Protein AF-A0A1Z8S1L3-F1 (afdb_monomer_lite)

Sequence (109 aa):
MMKITIDEITEEKFTALVELSIYNIEVEGDVWTDEIENLWGDQVESISTMAYFDGITSMRVFSKTGREAQVITLDLADFVKKELDKFIYEEVDVQDCPVDRSLQYHDLV

pLDDT: mean 89.8, std 10.27, range [48.72, 97.12]

Secondary structure (DSSP, 8-state):
--EEEEEEE-SSEEEEEEE-SSEEEEEEEEEEEEEEEEEETTEEEEEEEEEEEEEEEEEEEEETTS-B-----HHHHHHHHHHHTTT-EEEEEEEE-------------

Structure (mmCIF, N/CA/C/O backbone):
data_AF-A0A1Z8S1L3-F1
#
_entry.id   AF-A0A1Z8S1L3-F1
#
loop_
_atom_site.group_PDB
_atom_site.id
_atom_site.type_symbol
_atom_site.label_atom_id
_atom_site.label_alt_id
_atom_site.label_comp_id
_atom_site.label_asym_id
_atom_site.label_entity_id
_atom_site.label_seq_id
_atom_site.pdbx_PDB_ins_code
_atom_site.Cartn_x
_atom_site.Cartn_y
_atom_site.Cartn_z
_atom_site.occupancy
_atom_site.B_iso_or_equiv
_atom_site.auth_seq_id
_atom_site.auth_comp_id
_atom_site.auth_asym_id
_atom_site.auth_atom_id
_atom_site.pdbx_PDB_model_num
ATOM 1 N N . MET A 1 1 ? -17.149 12.119 5.115 1.00 75.94 1 MET A N 1
ATOM 2 C CA . MET A 1 1 ? -16.334 12.143 3.883 1.00 75.94 1 MET A CA 1
ATOM 3 C C . MET A 1 1 ? -15.122 11.284 4.158 1.00 75.94 1 MET A C 1
ATOM 5 O O . MET A 1 1 ? -14.602 11.380 5.263 1.00 75.94 1 MET A O 1
ATOM 9 N N . MET A 1 2 ? -14.765 10.403 3.230 1.00 90.00 2 MET A N 1
ATOM 10 C CA . MET A 1 2 ? -13.576 9.566 3.353 1.00 90.00 2 MET A CA 1
ATOM 11 C C . MET A 1 2 ? -12.397 10.266 2.685 1.00 90.00 2 MET A C 1
ATOM 13 O O . MET A 1 2 ? -12.587 10.912 1.653 1.00 90.00 2 MET A O 1
ATOM 17 N N . LYS A 1 3 ? -11.209 10.135 3.271 1.00 94.25 3 LYS A N 1
ATOM 18 C CA . LYS A 1 3 ? -9.949 10.601 2.693 1.00 94.25 3 LYS A CA 1
ATOM 19 C C . LYS A 1 3 ? -8.891 9.516 2.865 1.00 94.25 3 LYS A C 1
ATOM 21 O O . LYS A 1 3 ? -8.823 8.905 3.924 1.00 94.25 3 LYS A O 1
ATOM 26 N N . ILE A 1 4 ? -8.104 9.285 1.822 1.00 94.56 4 ILE A N 1
ATOM 27 C CA . ILE A 1 4 ? -6.979 8.350 1.825 1.00 94.56 4 ILE A CA 1
ATOM 28 C C . ILE A 1 4 ? -5.716 9.169 1.603 1.00 94.56 4 ILE A C 1
ATOM 30 O O . ILE A 1 4 ? -5.701 10.062 0.755 1.00 94.56 4 ILE A O 1
ATOM 34 N N . THR A 1 5 ? -4.698 8.901 2.410 1.00 94.75 5 THR A N 1
ATOM 35 C CA . THR A 1 5 ? -3.351 9.453 2.258 1.00 94.75 5 THR A CA 1
ATOM 36 C C . THR A 1 5 ? -2.405 8.263 2.193 1.00 94.75 5 THR A C 1
ATOM 38 O O . THR A 1 5 ? -2.412 7.459 3.118 1.00 94.75 5 THR A O 1
ATOM 41 N N . ILE A 1 6 ? -1.667 8.113 1.095 1.00 94.38 6 ILE A N 1
ATOM 42 C CA . ILE A 1 6 ? -0.561 7.154 1.020 1.00 94.38 6 ILE A CA 1
ATOM 43 C C . ILE A 1 6 ? 0.641 7.847 1.657 1.00 94.38 6 ILE A C 1
ATOM 45 O O . ILE A 1 6 ? 0.983 8.958 1.251 1.00 94.38 6 ILE A O 1
ATOM 49 N N . ASP A 1 7 ? 1.200 7.244 2.700 1.00 93.62 7 ASP A N 1
ATOM 50 C CA . ASP A 1 7 ? 2.316 7.820 3.452 1.00 93.62 7 ASP A CA 1
ATOM 51 C C . ASP A 1 7 ? 3.655 7.420 2.819 1.00 93.62 7 ASP A C 1
ATOM 53 O O . ASP A 1 7 ? 4.547 8.254 2.671 1.00 93.62 7 ASP A O 1
ATOM 57 N N . GLU A 1 8 ? 3.772 6.159 2.398 1.00 93.81 8 GLU A N 1
ATOM 58 C CA . GLU A 1 8 ? 4.946 5.615 1.718 1.00 93.81 8 GLU A CA 1
ATOM 59 C C . GLU A 1 8 ? 4.533 4.461 0.799 1.00 93.81 8 GLU A C 1
ATOM 61 O O . GLU A 1 8 ? 3.665 3.659 1.153 1.00 93.81 8 GLU A O 1
ATOM 66 N N . ILE A 1 9 ? 5.186 4.359 -0.357 1.00 94.56 9 ILE A N 1
ATOM 67 C CA . ILE A 1 9 ? 5.118 3.203 -1.247 1.00 94.56 9 ILE A CA 1
ATOM 68 C C . ILE A 1 9 ? 6.534 2.857 -1.719 1.00 94.56 9 ILE A C 1
ATOM 70 O O . ILE A 1 9 ? 7.343 3.735 -2.009 1.00 94.56 9 ILE A O 1
ATOM 74 N N . THR A 1 10 ? 6.838 1.566 -1.736 1.00 93.81 10 THR A N 1
ATOM 75 C CA . THR A 1 10 ? 8.128 0.984 -2.134 1.00 93.81 10 THR A CA 1
ATOM 76 C C . THR A 1 10 ? 7.868 -0.188 -3.076 1.00 93.81 10 THR A C 1
ATOM 78 O O . THR A 1 10 ? 6.716 -0.518 -3.336 1.00 93.81 10 THR A O 1
ATOM 81 N N . GLU A 1 11 ? 8.914 -0.869 -3.536 1.00 93.06 11 GLU A N 1
ATOM 82 C CA . GLU A 1 11 ? 8.783 -2.079 -4.363 1.00 93.06 11 GLU A CA 1
ATOM 83 C C . GLU A 1 11 ? 8.149 -3.279 -3.641 1.00 93.06 11 GLU A C 1
ATOM 85 O O . GLU A 1 11 ? 7.717 -4.226 -4.288 1.00 93.06 11 GLU A O 1
ATOM 90 N N . GLU A 1 12 ? 8.090 -3.264 -2.307 1.00 94.06 12 GLU A N 1
ATOM 91 C CA . GLU A 1 12 ? 7.565 -4.392 -1.526 1.00 94.06 12 GLU A CA 1
ATOM 92 C C . GLU A 1 12 ? 6.297 -4.035 -0.754 1.00 94.06 12 GLU A C 1
ATOM 94 O O . GLU A 1 12 ? 5.414 -4.873 -0.575 1.00 94.06 12 GLU A O 1
ATOM 99 N N . LYS A 1 13 ? 6.212 -2.802 -0.244 1.00 96.62 13 LYS A N 1
ATOM 100 C CA . LYS A 1 13 ? 5.199 -2.411 0.740 1.00 96.62 13 LYS A CA 1
ATOM 101 C C . LYS A 1 13 ? 4.653 -1.019 0.518 1.00 96.62 13 LYS A C 1
ATOM 103 O O . LYS A 1 13 ? 5.330 -0.149 -0.028 1.00 96.62 13 LYS A O 1
ATOM 108 N N . PHE A 1 14 ? 3.467 -0.799 1.071 1.00 96.19 14 PHE A N 1
ATOM 109 C CA . PHE A 1 14 ? 2.885 0.522 1.236 1.00 96.19 14 PHE A CA 1
ATOM 110 C C . PHE A 1 14 ? 2.408 0.747 2.673 1.00 96.19 14 PHE A C 1
ATOM 112 O O . PHE A 1 14 ? 2.063 -0.191 3.401 1.00 96.19 14 PHE A O 1
ATOM 119 N N . THR A 1 15 ? 2.328 2.019 3.051 1.00 97.06 15 THR A N 1
ATOM 120 C CA . THR A 1 15 ? 1.640 2.478 4.258 1.00 97.06 15 THR A CA 1
ATOM 121 C C . THR A 1 15 ? 0.651 3.581 3.902 1.00 97.06 15 THR A C 1
ATOM 123 O O . THR A 1 15 ? 0.894 4.401 3.013 1.00 97.06 15 THR A O 1
ATOM 126 N N . ALA A 1 16 ? -0.514 3.566 4.544 1.00 96.75 16 ALA A N 1
ATOM 127 C CA . ALA A 1 16 ? -1.570 4.523 4.257 1.00 96.75 16 ALA A CA 1
ATOM 128 C C . ALA A 1 16 ? -2.432 4.838 5.479 1.00 96.75 16 ALA A C 1
ATOM 130 O O . ALA A 1 16 ? -2.733 3.976 6.310 1.00 96.75 16 ALA A O 1
ATOM 131 N N . LEU A 1 17 ? -2.946 6.065 5.503 1.00 96.25 17 LEU A N 1
ATOM 132 C CA . LEU A 1 17 ? -3.955 6.532 6.437 1.00 96.25 17 LEU A CA 1
ATOM 133 C C . LEU A 1 17 ? -5.308 6.701 5.736 1.00 96.25 17 LEU A C 1
ATOM 135 O O . LEU A 1 17 ? -5.487 7.558 4.865 1.00 96.25 17 LEU A O 1
ATOM 139 N N . VAL A 1 18 ? -6.303 5.933 6.181 1.00 95.12 18 VAL A N 1
ATOM 140 C CA . VAL A 1 18 ? -7.701 6.050 5.748 1.00 95.12 18 VAL A CA 1
ATOM 141 C C . VAL A 1 18 ? -8.518 6.756 6.827 1.00 95.12 18 VAL A C 1
ATOM 143 O O . VAL A 1 18 ? -8.803 6.230 7.904 1.00 95.12 18 VAL A O 1
ATOM 146 N N . GLU A 1 19 ? -8.938 7.978 6.532 1.00 94.88 19 GLU A N 1
ATOM 147 C CA . GLU A 1 19 ? -9.744 8.810 7.414 1.00 94.88 19 GLU A CA 1
ATOM 148 C C . GLU A 1 19 ? -11.232 8.635 7.089 1.00 94.88 19 GLU A C 1
ATOM 150 O O . GLU A 1 19 ? -11.725 9.066 6.044 1.00 94.88 19 GLU A O 1
ATOM 155 N N . LEU A 1 20 ? -11.980 8.047 8.020 1.00 92.00 20 LEU A N 1
ATOM 156 C CA . LEU A 1 20 ? -13.440 7.963 7.984 1.00 92.00 20 LEU A CA 1
ATOM 157 C C . LEU A 1 20 ? -14.066 9.027 8.891 1.00 92.00 20 LEU A C 1
ATOM 159 O O . LEU A 1 20 ? -13.386 9.705 9.661 1.00 92.00 20 LEU A O 1
ATOM 163 N N . SER A 1 21 ? -15.393 9.169 8.854 1.00 89.69 21 SER A N 1
ATOM 164 C CA . SER A 1 21 ? -16.102 10.157 9.685 1.00 89.69 21 SER A CA 1
ATOM 165 C C . SER A 1 21 ? -15.880 9.950 11.193 1.00 89.69 21 SER A C 1
ATOM 167 O O . SER A 1 21 ? -15.852 10.917 11.947 1.00 89.69 21 SER A O 1
ATOM 169 N N . ILE A 1 22 ? -15.717 8.698 11.632 1.00 88.62 22 ILE A N 1
ATOM 170 C CA . ILE A 1 22 ? -15.654 8.315 13.055 1.00 88.62 22 ILE A CA 1
ATOM 171 C C . ILE A 1 22 ? -14.328 7.663 13.468 1.00 88.62 22 ILE A C 1
ATOM 173 O O . ILE A 1 22 ? -14.001 7.649 14.656 1.00 88.62 22 ILE A O 1
ATOM 177 N N . TYR A 1 23 ? -13.545 7.183 12.501 1.00 92.44 23 TYR A N 1
ATOM 178 C CA . TYR A 1 23 ? -12.285 6.482 12.730 1.00 92.44 23 TYR A CA 1
ATOM 179 C C . TYR A 1 23 ? -11.183 7.001 11.810 1.00 92.44 23 TYR A C 1
ATOM 181 O O . TYR A 1 23 ? -11.461 7.566 10.753 1.00 92.44 23 TYR A O 1
ATOM 189 N N . ASN A 1 24 ? -9.945 6.792 12.232 1.00 94.69 24 ASN A N 1
ATOM 190 C CA . ASN A 1 24 ? -8.755 6.792 11.395 1.00 94.69 24 ASN A CA 1
ATOM 191 C C . ASN A 1 24 ? -8.259 5.353 11.325 1.00 94.69 24 ASN A C 1
ATOM 193 O O . ASN A 1 24 ? -8.340 4.639 12.324 1.00 94.69 24 ASN A O 1
ATOM 197 N N . ILE A 1 25 ? -7.787 4.921 10.170 1.00 95.19 25 ILE A N 1
ATOM 198 C CA . ILE A 1 25 ? -7.315 3.559 9.967 1.00 95.19 25 ILE A CA 1
ATOM 199 C C . ILE A 1 25 ? -5.914 3.652 9.390 1.00 95.19 25 ILE A C 1
ATOM 201 O O . ILE A 1 25 ? -5.744 4.177 8.295 1.00 95.19 25 ILE A O 1
ATOM 205 N N . GLU A 1 26 ? -4.937 3.169 10.142 1.00 96.06 26 GLU A N 1
ATOM 206 C CA . GLU A 1 26 ? -3.577 2.965 9.654 1.00 96.06 26 GLU A CA 1
ATOM 207 C C . GLU A 1 26 ? -3.526 1.592 8.993 1.00 96.06 26 GLU A C 1
ATOM 209 O O . GLU A 1 26 ? -3.996 0.599 9.566 1.00 96.06 26 GLU A O 1
ATOM 214 N N . VAL A 1 27 ? -3.008 1.548 7.773 1.00 96.50 27 VAL A N 1
ATOM 215 C CA . VAL A 1 27 ? -2.930 0.342 6.957 1.00 96.50 27 VAL A CA 1
ATOM 216 C C . VAL A 1 27 ? -1.495 0.154 6.506 1.00 96.50 27 VAL A C 1
ATOM 218 O O . VAL A 1 27 ? -0.877 1.087 6.002 1.00 96.50 27 VAL A O 1
ATOM 221 N N . GLU A 1 28 ? -0.999 -1.067 6.658 1.00 97.12 28 GLU A N 1
ATOM 222 C CA . GLU A 1 28 ? 0.227 -1.529 6.016 1.00 97.12 28 GLU A CA 1
ATOM 223 C C . GLU A 1 28 ? -0.133 -2.707 5.118 1.00 97.12 28 GLU A C 1
ATOM 225 O O . GLU A 1 28 ? -1.001 -3.532 5.446 1.00 97.12 28 GLU A O 1
ATOM 230 N N . GLY A 1 29 ? 0.527 -2.793 3.977 1.00 96.44 29 GLY A N 1
ATOM 231 C CA . GLY A 1 29 ? 0.278 -3.861 3.034 1.00 96.44 29 GLY A CA 1
ATOM 232 C C . GLY A 1 29 ? 1.425 -4.066 2.073 1.00 96.44 29 GLY A C 1
ATOM 233 O O . GLY A 1 29 ? 2.414 -3.334 2.095 1.00 96.44 29 GLY A O 1
ATOM 234 N N . ASP A 1 30 ? 1.260 -5.092 1.258 1.00 96.88 30 ASP A N 1
ATOM 235 C CA . ASP A 1 30 ? 2.222 -5.486 0.247 1.00 96.88 30 ASP A CA 1
ATOM 236 C C . ASP A 1 30 ? 1.779 -4.939 -1.113 1.00 96.88 30 ASP A C 1
ATOM 238 O O . ASP A 1 30 ? 0.579 -4.759 -1.384 1.00 96.88 30 ASP A O 1
ATOM 242 N N . VAL A 1 31 ? 2.765 -4.676 -1.960 1.00 96.50 31 VAL A N 1
ATOM 243 C CA . VAL A 1 31 ? 2.562 -4.384 -3.377 1.00 96.50 31 VAL A CA 1
ATOM 244 C C . VAL A 1 31 ? 3.173 -5.494 -4.220 1.00 96.50 31 VAL A C 1
ATOM 246 O O . VAL A 1 31 ? 4.071 -6.209 -3.777 1.00 96.50 31 VAL A O 1
ATOM 249 N N . TRP A 1 32 ? 2.700 -5.621 -5.451 1.00 95.44 32 TRP A N 1
ATOM 250 C CA . TRP A 1 32 ? 3.437 -6.320 -6.495 1.00 95.44 32 TRP A CA 1
ATOM 251 C C . TRP A 1 32 ? 3.943 -5.293 -7.503 1.00 95.44 32 TRP A C 1
ATOM 253 O O . TRP A 1 32 ? 3.320 -4.246 -7.695 1.00 95.44 32 TRP A O 1
ATOM 263 N N . THR A 1 33 ? 5.081 -5.576 -8.125 1.00 96.00 33 THR A N 1
ATOM 264 C CA . THR A 1 33 ? 5.721 -4.666 -9.072 1.00 96.00 33 THR A CA 1
ATOM 265 C C . THR A 1 33 ? 5.736 -5.229 -10.483 1.00 96.00 33 THR A C 1
ATOM 267 O O . THR A 1 33 ? 5.760 -6.446 -10.684 1.00 96.00 33 THR A O 1
ATOM 270 N N . ASP A 1 34 ? 5.719 -4.325 -11.457 1.00 9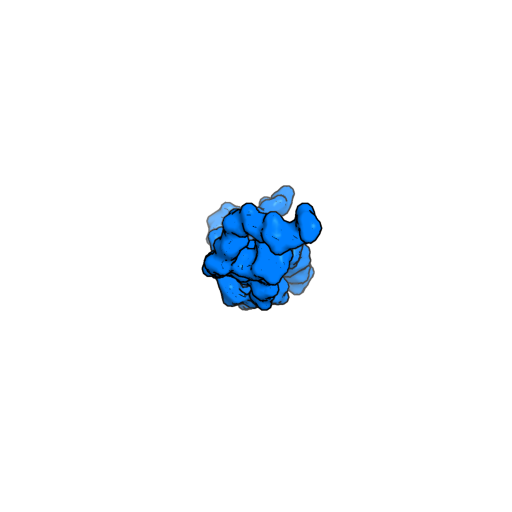6.25 34 ASP A N 1
ATOM 271 C CA . ASP A 1 34 ? 5.962 -4.626 -12.866 1.00 96.25 34 ASP A CA 1
ATOM 272 C C . ASP A 1 34 ? 6.954 -3.622 -13.448 1.00 96.25 34 ASP A C 1
ATOM 274 O O . ASP A 1 34 ? 6.972 -2.457 -13.045 1.00 96.25 34 ASP A O 1
ATOM 278 N N . GLU A 1 35 ? 7.742 -4.063 -14.419 1.00 95.50 35 GLU A N 1
ATOM 279 C CA . GLU A 1 35 ? 8.677 -3.205 -15.143 1.00 95.50 35 GLU A CA 1
ATOM 280 C C . GLU A 1 35 ? 8.049 -2.762 -16.467 1.00 95.50 35 GLU A C 1
ATOM 282 O O . GLU A 1 35 ? 7.584 -3.575 -17.268 1.00 95.50 35 GLU A O 1
ATOM 287 N N . ILE A 1 36 ? 8.053 -1.455 -16.717 1.00 95.31 36 ILE A N 1
ATOM 288 C CA . ILE A 1 36 ? 7.553 -0.859 -17.953 1.00 95.31 36 ILE A CA 1
ATOM 289 C C . ILE A 1 36 ? 8.716 -0.209 -18.692 1.00 95.31 36 ILE A C 1
ATOM 291 O O . ILE A 1 36 ? 9.334 0.737 -18.209 1.00 95.31 36 ILE A O 1
ATOM 295 N N . GLU A 1 37 ? 8.987 -0.693 -19.901 1.00 95.12 37 GLU A N 1
ATOM 296 C CA . GLU A 1 37 ? 9.946 -0.066 -20.806 1.00 95.12 37 GLU A CA 1
ATOM 297 C C . GLU A 1 37 ? 9.349 1.207 -21.425 1.00 95.12 37 GLU A C 1
ATOM 299 O O . GLU A 1 37 ? 8.312 1.175 -22.095 1.00 95.12 37 GLU A O 1
ATOM 304 N N . ASN A 1 38 ? 10.044 2.330 -21.259 1.00 92.62 38 ASN A N 1
ATOM 305 C CA . ASN A 1 38 ? 9.755 3.578 -21.954 1.00 92.62 38 ASN A CA 1
ATOM 306 C C . ASN A 1 38 ? 10.679 3.705 -23.165 1.00 92.62 38 ASN A C 1
ATOM 308 O O . ASN A 1 38 ? 11.895 3.546 -23.051 1.00 92.62 38 ASN A O 1
ATOM 312 N N . LEU A 1 39 ? 10.110 3.991 -24.336 1.00 92.69 39 LEU A N 1
ATOM 313 C CA . LEU A 1 39 ? 10.834 3.933 -25.606 1.00 92.69 39 LEU A CA 1
ATOM 314 C C . LEU A 1 39 ? 11.121 5.319 -26.194 1.00 92.69 39 LEU A C 1
ATOM 316 O O . LEU A 1 39 ? 10.231 6.167 -26.288 1.00 92.69 39 LEU A O 1
ATOM 320 N N . TRP A 1 40 ? 12.333 5.481 -26.727 1.00 87.44 40 TRP A N 1
ATOM 321 C CA . TRP A 1 40 ? 12.703 6.537 -27.665 1.00 87.44 40 TRP A CA 1
ATOM 322 C C . TRP A 1 40 ? 12.942 5.923 -29.050 1.00 87.44 40 TRP A C 1
ATOM 324 O O . TRP A 1 40 ? 13.998 5.357 -29.329 1.00 87.44 40 TRP A O 1
ATOM 334 N N . GLY A 1 41 ? 11.946 6.013 -29.935 1.00 87.19 41 GLY A N 1
ATOM 335 C CA . GLY A 1 41 ? 11.998 5.330 -31.231 1.00 87.19 41 GLY A CA 1
ATOM 336 C C . GLY A 1 41 ? 11.936 3.809 -31.061 1.00 87.19 41 GLY A C 1
ATOM 337 O O . GLY A 1 41 ? 10.940 3.292 -30.562 1.00 87.19 41 GLY A O 1
ATOM 338 N N . ASP A 1 42 ? 12.981 3.104 -31.494 1.00 89.06 42 ASP A N 1
ATOM 339 C CA . ASP A 1 42 ? 13.173 1.656 -31.326 1.00 89.06 42 ASP A CA 1
ATOM 340 C C . ASP A 1 42 ? 14.117 1.294 -30.160 1.00 89.06 42 ASP A C 1
ATOM 342 O O . ASP A 1 42 ? 14.433 0.120 -29.966 1.00 89.06 42 ASP A O 1
ATOM 346 N N . GLN A 1 43 ? 14.559 2.284 -29.376 1.00 89.56 43 GLN A N 1
ATOM 347 C CA . GLN A 1 43 ? 15.453 2.105 -28.229 1.00 89.56 43 GLN A CA 1
ATOM 348 C C . GLN A 1 43 ? 14.697 2.228 -26.901 1.00 89.56 43 GLN A C 1
ATOM 350 O O . GLN A 1 43 ? 13.788 3.047 -26.778 1.00 89.56 43 GLN A O 1
ATOM 355 N N . VAL A 1 44 ? 15.117 1.468 -25.887 1.00 93.44 44 VAL A N 1
ATOM 356 C CA . VAL A 1 44 ? 14.656 1.647 -24.500 1.00 93.44 44 VAL A CA 1
ATOM 357 C C . VAL A 1 44 ? 15.376 2.855 -23.896 1.00 93.44 44 VAL A C 1
ATOM 359 O O . VAL A 1 44 ? 16.602 2.864 -23.797 1.00 93.44 44 VAL A O 1
ATOM 362 N N . GLU A 1 45 ? 14.613 3.886 -23.533 1.00 94.19 45 GLU A N 1
ATOM 363 C CA . GLU A 1 45 ? 15.092 5.123 -22.903 1.00 94.19 45 GLU A CA 1
ATOM 364 C C . GLU A 1 45 ? 15.139 5.010 -21.384 1.00 94.19 45 GLU A C 1
ATOM 366 O O . GLU A 1 45 ? 16.072 5.517 -20.767 1.00 94.19 45 GLU A O 1
ATOM 371 N N . SER A 1 46 ? 14.178 4.317 -20.786 1.00 95.19 46 SER A N 1
ATOM 372 C CA . SER A 1 46 ? 14.189 4.006 -19.361 1.00 95.19 46 SER A CA 1
ATOM 373 C C . SER A 1 46 ? 13.321 2.790 -19.056 1.00 95.19 46 SER A C 1
ATOM 375 O O . SER A 1 46 ? 12.496 2.380 -19.874 1.00 95.19 46 SER A O 1
ATOM 377 N N . ILE A 1 47 ? 13.513 2.218 -17.874 1.00 95.88 47 ILE A N 1
ATOM 378 C CA . ILE A 1 47 ? 12.659 1.173 -17.311 1.00 95.88 47 ILE A CA 1
ATOM 379 C C . ILE A 1 47 ? 12.062 1.738 -16.024 1.00 95.88 47 ILE A C 1
ATOM 381 O O . ILE A 1 47 ? 12.808 2.137 -15.131 1.00 95.88 47 ILE A O 1
ATOM 385 N N . SER A 1 48 ? 10.735 1.815 -15.963 1.00 96.00 48 SER A N 1
ATOM 386 C CA . SER A 1 48 ? 9.981 2.257 -14.789 1.00 96.00 48 SER A CA 1
ATOM 387 C C . SER A 1 48 ? 9.482 1.050 -14.010 1.00 96.00 48 SER A C 1
ATOM 389 O O . SER A 1 48 ? 8.797 0.198 -14.577 1.00 96.00 48 SER A O 1
ATOM 391 N N . THR A 1 49 ? 9.751 1.002 -12.710 1.00 95.69 49 THR A N 1
ATOM 392 C CA . THR A 1 49 ? 9.145 0.015 -11.813 1.00 95.69 49 THR A CA 1
ATOM 393 C C . THR A 1 49 ? 7.840 0.583 -11.277 1.00 95.69 49 THR A C 1
ATOM 395 O O . THR A 1 49 ? 7.832 1.550 -10.514 1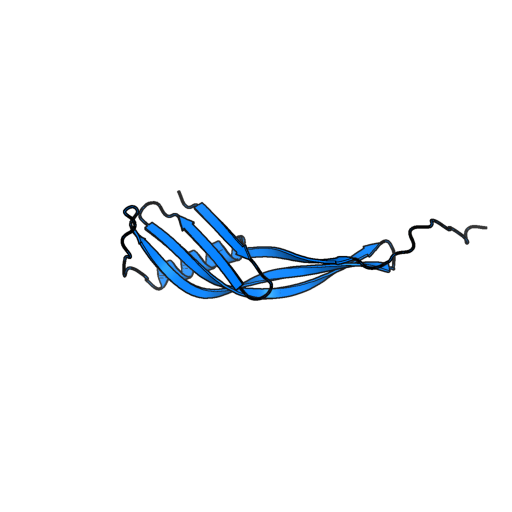.00 95.69 49 THR A O 1
ATOM 398 N N . MET A 1 50 ? 6.720 -0.013 -11.675 1.00 96.12 50 MET A N 1
ATOM 399 C CA . MET A 1 50 ? 5.384 0.358 -11.218 1.00 96.12 50 MET A CA 1
ATOM 400 C C . MET A 1 50 ? 4.952 -0.547 -10.071 1.00 96.12 50 MET A C 1
ATOM 402 O O . MET A 1 50 ? 4.962 -1.766 -10.216 1.00 96.12 50 MET A O 1
ATOM 406 N N . ALA A 1 51 ? 4.524 0.040 -8.956 1.00 95.75 51 ALA A N 1
ATOM 407 C CA . ALA A 1 51 ? 3.932 -0.669 -7.831 1.00 95.75 51 ALA A CA 1
ATOM 408 C C . ALA A 1 51 ? 2.401 -0.672 -7.915 1.00 95.75 51 ALA A C 1
ATOM 410 O O . ALA A 1 51 ? 1.763 0.357 -8.161 1.00 95.75 51 ALA A O 1
ATOM 411 N N . TYR A 1 52 ? 1.816 -1.833 -7.640 1.00 95.25 52 TYR A N 1
ATOM 412 C CA . TYR A 1 52 ? 0.383 -2.097 -7.659 1.00 95.25 52 TYR A CA 1
ATOM 413 C C . TYR A 1 52 ? -0.054 -2.733 -6.346 1.00 95.25 52 TYR A C 1
ATOM 415 O O . TYR A 1 52 ? 0.681 -3.505 -5.732 1.00 95.25 52 TYR A O 1
ATOM 423 N N . PHE A 1 53 ? -1.288 -2.470 -5.931 1.00 95.38 53 PHE A N 1
ATOM 424 C CA . PHE A 1 53 ? -1.845 -3.108 -4.745 1.00 95.38 53 PHE A CA 1
ATOM 425 C C . PHE A 1 53 ? -1.870 -4.642 -4.859 1.00 95.38 53 PHE A C 1
ATOM 427 O O . PHE A 1 53 ? -2.351 -5.186 -5.854 1.00 95.38 53 PHE A O 1
ATOM 434 N N . ASP A 1 54 ? -1.425 -5.334 -3.807 1.00 95.25 54 ASP A N 1
ATOM 435 C CA . ASP A 1 54 ? -1.600 -6.784 -3.659 1.00 95.25 54 ASP A CA 1
ATOM 436 C C . ASP A 1 54 ? -2.531 -7.107 -2.478 1.00 95.25 54 ASP A C 1
ATOM 438 O O . ASP A 1 54 ? -3.639 -7.652 -2.623 1.00 95.25 54 ASP A O 1
ATOM 442 N N . GLY A 1 55 ? -2.122 -6.704 -1.273 1.00 94.19 55 GLY A N 1
ATOM 443 C CA . GLY A 1 55 ? -2.806 -7.115 -0.054 1.00 94.19 55 GLY A CA 1
ATOM 444 C C . GLY A 1 55 ? -2.564 -6.209 1.141 1.00 94.19 55 GLY A C 1
ATOM 445 O O . GLY A 1 55 ? -1.614 -5.443 1.198 1.00 94.19 55 GLY A O 1
ATOM 446 N N . ILE A 1 56 ? -3.450 -6.321 2.131 1.00 95.25 56 ILE A N 1
ATOM 447 C CA . ILE A 1 56 ? -3.294 -5.677 3.440 1.00 95.25 56 ILE A CA 1
ATOM 448 C C . ILE A 1 56 ? -2.722 -6.713 4.405 1.00 95.25 56 ILE A C 1
ATOM 450 O O . ILE A 1 56 ? -3.321 -7.776 4.588 1.00 95.25 56 ILE A O 1
ATOM 454 N N . THR A 1 57 ? -1.611 -6.383 5.057 1.00 95.31 57 THR A N 1
ATOM 455 C CA . THR A 1 57 ? -0.964 -7.239 6.064 1.00 95.31 57 THR A CA 1
ATOM 456 C C . THR A 1 57 ? -1.298 -6.799 7.482 1.00 95.31 57 THR A C 1
ATOM 458 O O . THR A 1 57 ? -1.404 -7.634 8.383 1.00 95.31 57 THR A O 1
ATOM 461 N N . SER A 1 58 ? -1.523 -5.500 7.681 1.00 94.69 58 SER A N 1
ATOM 462 C CA . SER A 1 58 ? -1.859 -4.916 8.974 1.00 94.69 58 SER A CA 1
ATOM 463 C C . SER A 1 58 ? -2.901 -3.820 8.818 1.00 94.69 58 SER A C 1
ATOM 465 O O . SER A 1 58 ? -2.868 -3.014 7.891 1.00 94.69 58 SER A O 1
ATOM 467 N N . MET A 1 59 ? -3.838 -3.775 9.759 1.00 94.69 59 MET A N 1
ATOM 468 C CA . MET A 1 59 ? -4.825 -2.711 9.840 1.00 94.69 59 MET A CA 1
ATOM 469 C C . MET A 1 59 ? -5.069 -2.370 11.302 1.00 94.69 59 MET A C 1
ATOM 471 O O . MET A 1 59 ? -5.398 -3.247 12.103 1.00 94.69 59 MET A O 1
ATOM 475 N N . ARG A 1 60 ? -4.937 -1.091 11.651 1.00 94.50 60 ARG A N 1
ATOM 476 C CA . ARG A 1 60 ? -5.159 -0.582 13.006 1.00 94.50 60 ARG A CA 1
ATOM 477 C C . ARG A 1 60 ? -6.159 0.553 12.968 1.00 94.50 60 ARG A C 1
ATOM 479 O O . ARG A 1 60 ? -5.991 1.533 12.252 1.00 94.50 60 ARG A O 1
ATOM 486 N N . VAL A 1 61 ? -7.230 0.413 13.740 1.00 94.50 61 VAL A N 1
ATOM 487 C CA . VAL A 1 61 ? -8.319 1.389 13.765 1.00 94.50 61 VAL A CA 1
ATOM 488 C C . VAL A 1 61 ? -8.195 2.238 15.016 1.00 94.50 61 VAL A C 1
ATOM 490 O O . VAL A 1 61 ? -8.117 1.722 16.124 1.00 94.50 61 VAL A O 1
ATOM 493 N N . PHE A 1 62 ? -8.254 3.550 14.852 1.00 94.38 62 PHE A N 1
ATOM 494 C CA . PHE A 1 62 ? -8.203 4.527 15.925 1.00 94.38 62 PHE A CA 1
ATOM 495 C C . PHE A 1 62 ? -9.468 5.374 15.915 1.00 94.38 62 PHE A C 1
ATOM 497 O O . PHE A 1 62 ? -9.945 5.836 14.880 1.00 94.38 62 PHE A O 1
ATOM 504 N N . SER A 1 63 ? -10.024 5.629 17.093 1.00 92.56 63 SER A N 1
ATOM 505 C CA . SER A 1 63 ? -10.995 6.710 17.259 1.00 92.56 63 SER A CA 1
ATOM 506 C C . SER A 1 63 ? -10.350 8.058 16.926 1.00 92.56 63 SER A C 1
ATOM 508 O O . SER A 1 63 ? -9.138 8.229 17.056 1.00 92.56 63 SER A O 1
ATOM 510 N N . LYS A 1 64 ? -11.162 9.074 16.619 1.00 90.19 64 LYS A N 1
ATOM 511 C CA . LYS A 1 64 ? -10.668 10.451 16.411 1.00 90.19 64 LYS A CA 1
ATOM 512 C C . LYS A 1 64 ? -9.940 11.060 17.620 1.00 90.19 64 LYS A C 1
ATOM 514 O O . LYS A 1 64 ? -9.298 12.091 17.489 1.00 90.19 64 LYS A O 1
ATOM 519 N N . THR A 1 65 ? -10.026 10.424 18.790 1.00 90.75 65 THR A N 1
ATOM 520 C CA . THR A 1 65 ? -9.285 10.814 20.003 1.00 90.75 65 THR A CA 1
ATOM 521 C C . THR A 1 65 ? -7.934 10.101 20.152 1.00 90.75 65 THR A C 1
ATOM 523 O O . THR A 1 65 ? -7.281 10.257 21.179 1.00 90.75 65 THR A O 1
ATOM 526 N N . GLY A 1 66 ? -7.526 9.297 19.162 1.00 88.44 66 GLY A N 1
ATOM 527 C CA . GLY A 1 66 ? -6.247 8.578 19.135 1.00 88.44 66 GLY A CA 1
ATOM 528 C C . GLY A 1 66 ? -6.236 7.253 19.902 1.00 88.44 66 GLY A C 1
ATOM 529 O O . GLY A 1 66 ? -5.195 6.619 20.025 1.00 88.44 66 GLY A O 1
ATOM 530 N N . ARG A 1 67 ? -7.380 6.810 20.436 1.00 91.06 67 ARG A N 1
ATOM 531 C CA . ARG A 1 67 ? -7.485 5.500 21.099 1.00 91.06 67 ARG A CA 1
ATOM 532 C C . ARG A 1 67 ? -7.737 4.405 20.080 1.00 91.06 67 ARG A C 1
ATOM 534 O O . ARG A 1 67 ? -8.695 4.529 19.314 1.00 91.06 67 ARG A O 1
ATOM 541 N N . GLU A 1 68 ? -6.935 3.349 20.132 1.00 91.56 68 GLU A N 1
ATOM 542 C CA . GLU A 1 68 ? -7.118 2.146 19.321 1.00 91.56 68 GLU A CA 1
ATOM 543 C C . GLU A 1 68 ? -8.474 1.494 19.633 1.00 91.56 68 GLU A C 1
ATOM 545 O O . GLU A 1 68 ? -8.871 1.342 20.793 1.00 91.56 68 GLU A O 1
ATOM 550 N N . ALA 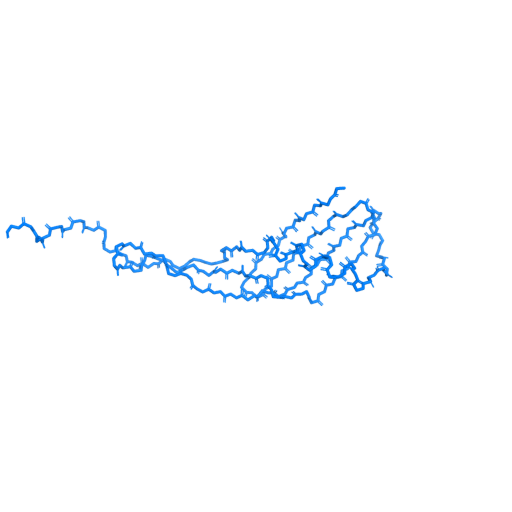A 1 69 ? -9.216 1.168 18.581 1.00 87.88 69 ALA A N 1
ATOM 551 C CA . ALA A 1 69 ? -10.544 0.589 18.620 1.00 87.88 69 ALA A CA 1
ATOM 552 C C . ALA A 1 69 ? -10.495 -0.809 17.996 1.00 87.88 69 ALA A C 1
ATOM 554 O O . ALA A 1 69 ? -10.138 -0.976 16.835 1.00 87.88 69 ALA A O 1
ATOM 555 N N . GLN A 1 70 ? -10.913 -1.825 18.748 1.00 81.69 70 GLN A N 1
ATOM 556 C CA . GLN A 1 70 ? -10.995 -3.206 18.260 1.00 81.69 70 GLN A CA 1
ATOM 557 C C . GLN A 1 70 ? -12.305 -3.437 17.489 1.00 81.69 70 GLN A C 1
ATOM 559 O O . GLN A 1 70 ? 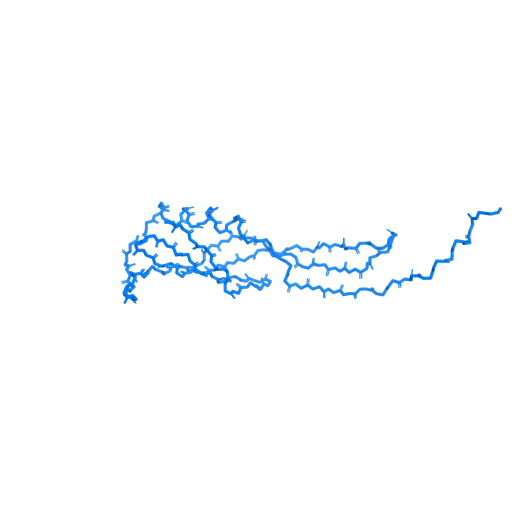-13.145 -4.236 17.889 1.00 81.69 70 GLN A O 1
ATOM 564 N N . VAL A 1 71 ? -12.517 -2.672 16.416 1.00 80.50 71 VAL A N 1
ATOM 565 C CA . VAL A 1 71 ? -13.760 -2.683 15.615 1.00 80.50 71 VAL A CA 1
ATOM 566 C C . VAL A 1 71 ? -13.550 -3.221 14.203 1.00 80.50 71 VAL A C 1
ATOM 568 O O . VAL A 1 71 ? -14.367 -2.980 13.319 1.00 80.50 71 VAL A O 1
ATOM 571 N N . ILE A 1 72 ? -12.449 -3.932 13.972 1.00 80.44 72 ILE A N 1
ATOM 572 C CA . ILE A 1 72 ? -12.134 -4.492 12.660 1.00 80.44 72 ILE A CA 1
ATOM 573 C C . ILE A 1 72 ? -13.151 -5.587 12.334 1.00 80.44 72 ILE A C 1
ATOM 575 O O . ILE A 1 72 ? -13.136 -6.668 12.920 1.00 80.44 72 ILE A O 1
ATOM 579 N N . THR A 1 73 ? -14.048 -5.283 11.399 1.00 87.69 73 THR A N 1
ATOM 580 C CA . THR A 1 73 ? -14.972 -6.242 10.790 1.00 87.69 73 THR A CA 1
ATOM 581 C C . THR A 1 73 ? -14.485 -6.611 9.392 1.00 87.69 73 THR A C 1
ATOM 583 O O . THR A 1 73 ? -13.736 -5.857 8.769 1.00 87.69 73 THR A O 1
ATOM 586 N N . LEU A 1 74 ? -14.938 -7.759 8.879 1.00 88.19 74 LEU A N 1
ATOM 587 C CA . LEU A 1 74 ? -14.644 -8.171 7.502 1.00 88.19 74 LEU A CA 1
ATOM 588 C C . LEU A 1 74 ? -15.163 -7.146 6.487 1.00 88.19 74 LEU A C 1
ATOM 590 O O . LEU A 1 74 ? -14.429 -6.769 5.584 1.00 88.19 74 LEU A O 1
ATOM 594 N N . ASP A 1 75 ? -16.368 -6.609 6.698 1.00 90.62 75 ASP A N 1
ATOM 595 C CA . ASP A 1 75 ? -16.941 -5.584 5.818 1.00 90.62 75 ASP A CA 1
ATOM 596 C C . ASP A 1 75 ? -16.079 -4.314 5.757 1.00 90.62 75 ASP A C 1
ATOM 598 O O . ASP A 1 75 ? -15.933 -3.706 4.696 1.00 90.62 75 ASP A O 1
ATOM 602 N N . LEU A 1 76 ? -15.497 -3.904 6.892 1.00 89.88 76 LEU A N 1
ATOM 603 C CA . LEU A 1 76 ? -14.600 -2.752 6.945 1.00 89.88 76 LEU A CA 1
ATOM 604 C C . LEU A 1 76 ? -13.290 -3.044 6.211 1.00 89.88 76 LEU A C 1
ATOM 606 O O . LEU A 1 76 ? -12.833 -2.203 5.442 1.00 89.88 76 LEU A O 1
ATOM 610 N N . ALA A 1 77 ? -12.705 -4.222 6.435 1.00 90.88 77 ALA A N 1
ATOM 611 C CA . ALA A 1 77 ? -11.479 -4.638 5.762 1.00 90.88 77 ALA A CA 1
ATOM 612 C C . ALA A 1 77 ? -11.673 -4.710 4.238 1.00 90.88 77 ALA A C 1
ATOM 614 O O . ALA A 1 77 ? -10.870 -4.155 3.492 1.00 90.88 77 ALA A O 1
ATOM 615 N N . ASP A 1 78 ? -12.775 -5.305 3.777 1.00 93.19 78 ASP A N 1
ATOM 616 C CA . ASP A 1 78 ? -13.119 -5.397 2.356 1.00 93.19 78 ASP A CA 1
ATOM 617 C C . ASP A 1 78 ? -13.367 -4.023 1.731 1.00 93.19 78 ASP A C 1
ATOM 619 O O . ASP A 1 78 ? -13.002 -3.782 0.578 1.00 93.19 78 ASP A O 1
ATOM 623 N N . PHE A 1 79 ? -13.991 -3.110 2.478 1.00 92.69 79 PHE A N 1
ATOM 624 C CA . PHE A 1 79 ? -14.175 -1.732 2.043 1.00 92.69 79 PHE A CA 1
ATOM 625 C C . PHE A 1 79 ? -12.830 -1.013 1.887 1.00 92.69 79 PHE A C 1
ATOM 627 O O . PHE A 1 79 ? -12.559 -0.469 0.821 1.00 92.69 79 PHE A O 1
ATOM 634 N N . VAL A 1 80 ? -11.973 -1.055 2.912 1.00 93.12 80 VAL A N 1
ATOM 635 C CA . VAL A 1 80 ? -10.645 -0.419 2.887 1.00 93.12 80 VAL A CA 1
ATOM 636 C C . VAL A 1 80 ? -9.791 -0.990 1.757 1.00 93.12 80 VAL A C 1
ATOM 638 O O . VAL A 1 80 ? -9.209 -0.221 0.998 1.00 93.12 80 VAL A O 1
ATOM 641 N N . LYS A 1 81 ? -9.793 -2.316 1.580 1.00 94.25 81 LYS A N 1
ATOM 642 C CA . LYS A 1 81 ? -9.103 -3.002 0.482 1.00 94.25 81 LYS A CA 1
ATOM 643 C C . LYS A 1 81 ? -9.526 -2.462 -0.884 1.00 94.25 81 LYS A C 1
ATOM 645 O O . LYS A 1 81 ? -8.678 -2.073 -1.675 1.00 94.25 81 LYS A O 1
ATOM 650 N N . LYS A 1 82 ? -10.835 -2.406 -1.150 1.00 93.75 82 LYS A N 1
ATOM 651 C CA . LYS A 1 82 ? -11.379 -1.915 -2.430 1.00 93.75 82 LYS A CA 1
ATOM 652 C C . LYS A 1 82 ? -11.067 -0.455 -2.701 1.00 93.75 82 LYS A C 1
ATOM 654 O O . LYS A 1 82 ? -11.046 -0.050 -3.858 1.00 93.75 82 LYS A O 1
ATOM 659 N N . GLU A 1 83 ? -10.943 0.351 -1.656 1.00 93.50 83 GLU A N 1
ATOM 660 C CA . GLU A 1 83 ? -10.586 1.748 -1.830 1.00 93.50 83 GLU A CA 1
ATOM 66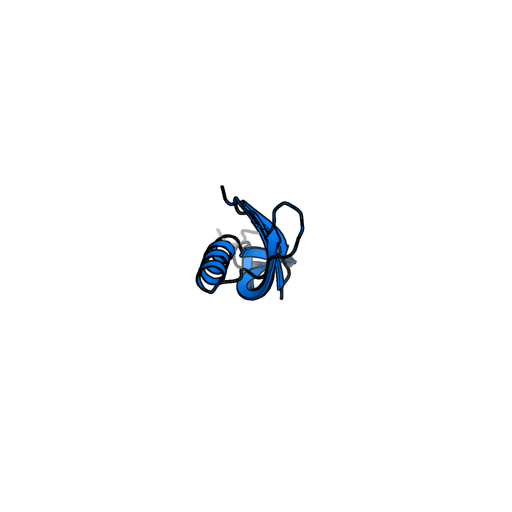1 C C . GLU A 1 83 ? -9.086 1.887 -2.082 1.00 93.50 83 GLU A C 1
ATOM 663 O O . GLU A 1 83 ? -8.730 2.525 -3.062 1.00 93.50 83 GLU A O 1
ATOM 668 N N . LEU A 1 84 ? -8.220 1.227 -1.307 1.00 93.19 84 LEU A N 1
ATOM 669 C CA . LEU A 1 84 ? -6.763 1.272 -1.505 1.00 93.19 84 LEU A CA 1
ATOM 670 C C . LEU A 1 84 ? -6.316 0.749 -2.875 1.00 93.19 84 LEU A C 1
ATOM 672 O O . LEU A 1 84 ? -5.473 1.379 -3.506 1.00 93.19 84 LEU A O 1
ATOM 676 N N . ASP A 1 85 ? -6.948 -0.313 -3.374 1.00 93.44 85 ASP A N 1
ATOM 677 C CA . ASP A 1 85 ? -6.718 -0.868 -4.718 1.00 93.44 85 ASP A CA 1
ATOM 678 C C . ASP A 1 85 ? -6.891 0.173 -5.844 1.00 93.44 85 ASP A C 1
ATOM 680 O O . ASP A 1 85 ? -6.279 0.079 -6.900 1.00 93.44 85 ASP A O 1
ATOM 684 N N . LYS A 1 86 ? -7.688 1.228 -5.619 1.00 91.12 86 LYS A N 1
ATOM 685 C CA . LYS A 1 86 ? -7.878 2.319 -6.592 1.00 91.12 86 LYS A CA 1
ATOM 686 C C . LYS A 1 86 ? -6.814 3.414 -6.512 1.00 91.12 86 LYS A C 1
ATOM 688 O O . LYS A 1 86 ? -6.746 4.234 -7.424 1.00 91.12 86 LYS A O 1
ATOM 693 N N . PHE A 1 87 ? -6.078 3.499 -5.404 1.00 87.25 87 PHE A N 1
ATOM 694 C CA . PH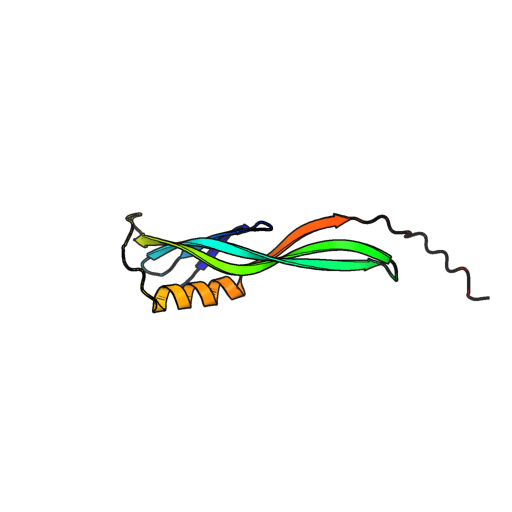E A 1 87 ? -5.095 4.560 -5.148 1.00 87.25 87 PHE A CA 1
ATOM 695 C C . PHE A 1 87 ? -3.651 4.086 -5.305 1.00 87.25 87 PHE A C 1
ATOM 697 O O . PHE A 1 87 ? -2.784 4.912 -5.565 1.00 87.25 87 PHE A O 1
ATOM 704 N N . ILE A 1 88 ? -3.388 2.790 -5.147 1.00 87.19 88 ILE A N 1
ATOM 705 C CA . ILE A 1 88 ? -2.040 2.222 -5.201 1.00 87.19 88 ILE A CA 1
ATOM 706 C C . ILE A 1 88 ? -1.752 1.783 -6.640 1.00 87.19 88 ILE A C 1
ATOM 708 O O . ILE A 1 88 ? -2.042 0.659 -7.051 1.00 87.19 88 ILE A O 1
ATOM 712 N N . TYR A 1 89 ? -1.227 2.742 -7.398 1.00 88.00 89 TYR A N 1
ATOM 713 C CA . TYR A 1 89 ? -0.674 2.590 -8.739 1.00 88.00 89 TYR A CA 1
ATOM 714 C C . TYR A 1 89 ? 0.334 3.726 -8.948 1.00 88.00 89 TYR A C 1
ATOM 716 O O . TYR A 1 89 ? -0.057 4.846 -9.287 1.00 88.00 89 TYR A O 1
ATOM 724 N N . GLU A 1 90 ? 1.612 3.474 -8.668 1.00 88.50 90 GLU A N 1
ATOM 725 C CA . GLU A 1 90 ? 2.642 4.523 -8.655 1.00 88.50 90 GLU A CA 1
ATOM 726 C C . GLU A 1 90 ? 3.997 4.002 -9.147 1.00 88.50 90 GLU A C 1
ATOM 728 O O . GLU A 1 90 ? 4.331 2.838 -8.944 1.00 88.50 90 GLU A O 1
ATOM 733 N N . GLU A 1 91 ? 4.761 4.863 -9.820 1.00 91.44 91 GLU A N 1
ATOM 734 C CA . GLU A 1 91 ? 6.153 4.591 -10.188 1.00 91.44 91 GLU A CA 1
ATOM 735 C C . GLU A 1 91 ? 7.024 4.717 -8.936 1.00 91.44 91 GLU A C 1
ATOM 737 O O . GLU A 1 91 ? 7.048 5.771 -8.300 1.00 91.44 91 GLU A O 1
ATOM 742 N N . VAL A 1 92 ? 7.717 3.640 -8.572 1.00 93.31 92 VAL A N 1
ATOM 743 C CA . VAL A 1 92 ? 8.547 3.577 -7.357 1.00 93.31 92 VAL A CA 1
ATOM 744 C C . VAL A 1 92 ? 10.040 3.631 -7.649 1.00 93.31 92 VAL A C 1
ATOM 746 O O . VAL A 1 92 ? 10.808 4.020 -6.772 1.00 93.31 92 VAL A O 1
ATOM 749 N N . ASP A 1 93 ? 10.443 3.288 -8.873 1.00 92.62 93 ASP A N 1
ATOM 750 C CA . ASP A 1 93 ? 11.820 3.421 -9.339 1.00 92.62 93 ASP A CA 1
ATOM 751 C C . ASP A 1 93 ? 11.869 3.699 -10.845 1.00 92.62 93 ASP A C 1
ATOM 753 O O . ASP A 1 93 ? 10.960 3.324 -11.592 1.00 92.62 93 ASP A O 1
ATOM 757 N N . VAL A 1 94 ? 12.946 4.349 -11.285 1.00 93.31 94 VAL A N 1
ATOM 758 C CA . VAL A 1 94 ? 13.245 4.575 -12.700 1.00 93.31 94 VAL A CA 1
ATOM 759 C C . VAL A 1 94 ? 14.729 4.372 -12.955 1.00 93.31 94 VAL A C 1
ATOM 761 O O . VAL A 1 94 ? 15.592 5.012 -12.347 1.00 93.31 94 VAL A O 1
ATOM 764 N N . GLN A 1 95 ? 15.021 3.527 -13.939 1.00 94.50 95 GLN A N 1
ATOM 765 C CA . GLN A 1 95 ? 16.364 3.317 -14.449 1.00 94.50 95 GLN A CA 1
ATOM 766 C C . GLN A 1 95 ? 16.502 3.904 -15.855 1.00 94.50 95 GLN A C 1
ATOM 768 O O . GLN A 1 95 ? 15.975 3.363 -16.828 1.00 94.50 95 GLN A O 1
ATOM 773 N N . ASP A 1 96 ? 17.282 4.978 -15.982 1.00 94.44 96 ASP A N 1
ATOM 774 C CA . ASP A 1 96 ? 17.610 5.572 -17.279 1.00 94.44 96 ASP A CA 1
ATOM 775 C C . ASP A 1 96 ? 18.577 4.693 -18.089 1.00 94.44 96 ASP A C 1
ATOM 777 O O . ASP A 1 96 ? 19.586 4.186 -17.584 1.00 94.44 96 ASP A O 1
ATOM 781 N N . CYS A 1 97 ? 18.307 4.580 -19.388 1.00 89.94 97 CYS A N 1
ATOM 782 C CA . CYS A 1 97 ? 19.127 3.877 -20.363 1.00 89.94 97 CYS A CA 1
ATOM 783 C C . CYS A 1 97 ? 19.745 4.867 -21.371 1.00 89.94 97 CYS A C 1
ATOM 785 O O . CYS A 1 97 ? 19.107 5.833 -21.799 1.00 89.94 97 CYS A O 1
ATOM 787 N N . PRO A 1 98 ? 21.009 4.666 -21.784 1.00 88.25 98 PRO A N 1
ATOM 788 C CA . PRO A 1 98 ? 21.635 5.535 -22.769 1.00 88.25 98 PRO A CA 1
ATOM 789 C C . PRO A 1 98 ? 20.987 5.337 -24.146 1.00 88.25 98 PRO A C 1
ATOM 791 O O . PRO A 1 98 ? 21.085 4.262 -24.733 1.00 88.25 98 PRO A O 1
ATOM 794 N N . VAL A 1 99 ? 20.393 6.405 -24.683 1.00 87.62 99 VAL A N 1
ATOM 795 C CA . VAL A 1 99 ? 19.808 6.440 -26.033 1.00 87.62 99 VAL A CA 1
ATOM 796 C C . VAL A 1 99 ? 20.582 7.368 -26.958 1.00 87.62 99 VAL A C 1
ATOM 798 O O . VAL A 1 99 ? 21.071 8.427 -26.548 1.00 87.62 99 VAL A O 1
ATOM 801 N N . ASP A 1 100 ? 20.666 6.988 -28.231 1.00 85.06 100 ASP A N 1
ATOM 802 C CA . ASP A 1 100 ? 21.236 7.841 -29.267 1.00 85.06 100 ASP A CA 1
ATOM 803 C C . ASP A 1 100 ? 20.164 8.808 -29.781 1.00 85.06 100 ASP A C 1
ATOM 805 O O . ASP A 1 100 ? 19.284 8.465 -30.569 1.00 85.06 100 ASP A O 1
ATOM 809 N N . ARG A 1 101 ? 20.236 10.058 -29.312 1.00 80.81 101 ARG A N 1
ATOM 810 C CA . ARG A 1 101 ? 19.335 11.137 -29.747 1.00 80.81 101 ARG A CA 1
ATOM 811 C C . ARG A 1 101 ? 19.869 11.908 -30.950 1.00 80.81 101 ARG A C 1
ATOM 813 O O . ARG A 1 101 ? 19.280 12.922 -31.335 1.00 80.81 101 ARG A O 1
ATOM 820 N N . SER A 1 102 ? 21.000 11.494 -31.523 1.00 76.44 102 SER A N 1
ATOM 821 C CA . SER A 1 102 ? 21.513 12.125 -32.727 1.00 76.44 102 SER A CA 1
ATOM 822 C C . SER A 1 102 ? 20.599 11.746 -33.895 1.00 76.44 102 SER A C 1
ATOM 824 O O . SER A 1 102 ? 20.585 10.624 -34.382 1.00 76.44 102 SER A O 1
ATOM 826 N N . LEU A 1 103 ? 19.757 12.691 -34.325 1.00 62.19 103 LEU A N 1
ATOM 827 C CA . LEU A 1 103 ? 18.950 12.556 -35.537 1.00 62.19 103 LEU A CA 1
ATOM 828 C C . LEU A 1 103 ? 19.885 12.445 -36.746 1.00 62.19 103 LEU A C 1
ATOM 830 O O . LEU A 1 103 ? 20.206 13.443 -37.391 1.00 62.19 103 LEU A O 1
ATOM 834 N N . GLN A 1 104 ? 20.322 11.234 -37.066 1.00 55.94 104 GLN A N 1
ATOM 835 C CA . GLN A 1 104 ? 20.916 10.924 -38.353 1.00 55.94 104 GLN A CA 1
ATOM 836 C C . GLN A 1 104 ? 19.886 10.151 -39.168 1.00 55.94 104 GLN A C 1
ATOM 838 O O . GLN A 1 104 ? 19.926 8.931 -39.273 1.00 55.94 104 GLN A O 1
ATOM 843 N N . TYR A 1 105 ? 18.953 10.893 -39.778 1.00 55.00 105 TYR A N 1
ATOM 844 C CA . TYR A 1 105 ? 18.254 10.420 -40.972 1.00 55.00 105 TYR A CA 1
ATOM 845 C C . TYR A 1 105 ? 19.288 10.251 -42.095 1.00 55.00 105 TYR A C 1
ATOM 847 O O . TYR A 1 105 ? 19.422 11.093 -42.983 1.00 55.00 105 TYR A O 1
ATOM 855 N N . HIS A 1 106 ? 20.064 9.178 -42.039 1.00 53.56 106 HIS A N 1
ATOM 856 C CA . HIS A 1 106 ? 20.781 8.644 -43.180 1.00 53.56 106 HIS A CA 1
ATOM 857 C C . HIS A 1 106 ? 19.911 7.517 -43.712 1.00 53.56 106 HIS A C 1
ATOM 859 O O . HIS A 1 106 ? 20.057 6.400 -43.247 1.00 53.56 106 HIS A O 1
ATOM 865 N N . ASP A 1 107 ? 18.910 7.865 -44.529 1.00 52.19 107 ASP A N 1
ATOM 866 C CA . ASP A 1 107 ? 18.380 7.042 -45.634 1.00 52.19 107 ASP A CA 1
ATOM 867 C C . ASP A 1 107 ? 17.044 7.613 -46.142 1.00 52.19 107 ASP A C 1
ATOM 869 O O . ASP A 1 107 ? 15.970 7.052 -45.952 1.00 52.19 107 ASP A O 1
ATOM 873 N N . LEU A 1 108 ? 17.118 8.765 -46.815 1.00 51.91 108 LEU A N 1
ATOM 874 C CA . LEU A 1 108 ? 16.137 9.187 -47.822 1.00 51.91 108 LEU A CA 1
ATOM 875 C C . LEU A 1 108 ? 16.875 9.943 -48.941 1.00 51.91 108 LEU A C 1
ATOM 877 O O . LEU A 1 108 ? 16.695 11.150 -49.105 1.00 51.91 108 LEU A O 1
ATOM 881 N N . VAL A 1 109 ? 17.735 9.241 -49.689 1.00 48.72 109 VAL A N 1
ATOM 882 C CA . VAL A 1 109 ? 18.125 9.621 -51.062 1.00 48.72 109 VAL A CA 1
ATOM 883 C C . VAL A 1 109 ? 18.195 8.370 -51.921 1.00 48.72 109 VAL A C 1
ATOM 885 O O . VAL A 1 109 ? 18.929 7.440 -51.526 1.00 48.72 109 VAL A O 1
#

Radius of gyration: 20.68 Å; chains: 1; bounding box: 39×21×72 Å

Foldseek 3Di:
DWDKDWPDDAQFKTWIWIDDPFKIKTWIATWHWDWDFDDDPPDGFKIWIKTAGDDTPDMWIATPVRHTDPPDDPVVRVVVSVVVRVVRIDGRDMGGDDDDPPPDPPDDD

=== Feature glossary ===
The record interleaves many kinds of information about one protein. Here is each kind framed as the question it answers.

Q: Are the domains correctly placed relative to each other?
A: Predicted aligned error is AlphaFold's pairwise confidence. Unlike pLDDT (per-residue), PAE is per-residue-pair and captures whether two parts of the structure are correctly placed relative to each other. Units are ångströms of expected positional error.

Q: Which residues are in helices, strands, or loops?
A: Eight-state secondary structure (DSSP): H is the canonical α-helix, G the tighter 3₁₀-helix, I the wider π-helix; E/B are β-structure, T and S are turns and bends, and '-' is everything else. DSSP derives these from the pattern of main-chain N–H···O=C hydrogen bonds, not from the sequence.

Q: What if only a Cα trace is available?
A: P-SEA three-state annotation labels each residue as helix, strand, or coil based purely on the geometry of the Cα trace. It serves as a fallback when the full backbone (and thus DSSP) is unavailable.

Q: What are the backbone torsion angles?
A: φ (phi) and ψ (psi) are the two rotatable backbone dihedrals per residue: φ is the C(i-1)–N–Cα–C torsion, ψ is the N–Cα–C–N(i+1) torsion, both in degrees on (−180°, 180°]. α-helical residues cluster near (−60°, −45°); β-strand residues near (−120°, +130°). A Ramachandran plot is simply a scatter of (φ, ψ) for every residue.

Q: What known structures does this most resemble?
A: Structural nearest neighbors (via Foldseek easy-search vs the PDB). Reported per hit: target PDB id, E-value, and alignment TM-score. A TM-score above ~0.5 is the conventional threshold for 'same fold'.

Q: What family and function is it annotated with?
A: Database cross-references. InterPro integrates a dozen domain/family signature databases into unified entries with residue-range hits. GO terms attach function/process/location labels with evidence codes. CATH codes position the fold in a four-level structural taxonomy. Organism is the NCBI-taxonomy species name.

Q: Which residues are buried vs exposed?
A: Solvent accessibility: the surface area of each residue that a 1.4 Å water probe can touch, in Å². When only backbone atoms are present the absolute values are lower than full-atom SASA (side chains contribute most of the area) and are flagged as backbone-only.

Q: What do the diagnostic plots show?
A: Three diagnostic plots accompany the record. The Cα contact map visualizes the tertiary structure as a 2D adjacency matrix (8 Å cutoff, sequence-local contacts suppressed). The Ramachandran plot shows the distribution of backbone (φ, ψ) torsions, with points in the α and β basins reflecting secondary structure content. The PAE plot shows AlphaFold's inter-residue confidence as a color matrix.

Q: What is the amino-acid chain?
A: The amino-acid sequence is the protein's primary structure: the linear order of residues from the N-terminus to the C-terminus, written in one-letter code. Everything else here — the 3D coordinates, the secondary structure, the domain annotations — is ultimately a consequence of this string.

Q: What do the rendered images show?
A: The six renders are orthographic views along the three Cartesian axes in both directions. Representation (cartoon, sticks, or surface) and color scheme (sequence-rainbow or by-chain) vary across proteins so the training set covers all the common visualization conventions.

Q: Where is each backbone atom in 3D?
A: The mmCIF table is the protein's shape written out atom by atom. For each backbone N, Cα, C, and carbonyl O, it records an (x, y, z) coordinate triple in Å plus the residue type, chain letter, and residue number.

Q: How mobile is each atom in the crystal?
A: For experimental (PDB) structures, the B-factor (temperature factor) quantifies the positional spread of each atom in the crystal — a combination of thermal vibration and static disorder — in units of Å². High B-factors mark flexible loops or poorly resolved regions; low B-factors mark the rigid, well-ordered core.

Q: How big and how compact is the whole molecule?
A: Three whole-structure scalars: the radius of gyration (RMS distance of Cα from centroid, in Å), the count of Cα–Cα contacts (pairs closer than 8 Å and separated by more than four residues in sequence — i.e. tertiary, not local, contacts), and the bounding-box dimensions. Together they distinguish compact globular folds from extended fibres or disordered chains.

Q: What does the local fold look like, residue by residue?
A: A 3Di character summarizes, for each residue, the relative orientation of the Cα frame of its nearest spatial neighbor. Because it encodes fold topology rather than chemistry, 3Di alignments detect remote structural similarity that sequence alignment misses.

Q: How confident is the AlphaFold model at each residue?
A: For AlphaFold models, the B-factor field carries pLDDT — the model's own estimate of local accuracy on a 0–100 scale. Regions with pLDDT<50 should be treated as essentially unmodeled; they often correspond to intrinsically disordered segments.